Protein AF-A0A7J4IK05-F1 (afdb_monomer_lite)

pLDDT: mean 79.32, std 13.82, range [41.62, 93.88]

Structure (mmCIF, N/CA/C/O backbone):
data_AF-A0A7J4IK05-F1
#
_entry.id   AF-A0A7J4IK05-F1
#
loop_
_atom_site.group_PDB
_atom_site.id
_atom_site.type_symbol
_atom_site.label_atom_id
_atom_site.label_alt_id
_atom_site.label_comp_id
_atom_site.label_asym_id
_atom_site.label_entity_id
_atom_site.label_seq_id
_atom_site.pdbx_PDB_ins_code
_atom_site.Cartn_x
_atom_site.Cartn_y
_atom_site.Cartn_z
_atom_site.occupancy
_atom_site.B_iso_or_equiv
_atom_site.auth_seq_id
_atom_site.auth_comp_id
_atom_site.auth_asym_id
_atom_site.auth_atom_id
_atom_site.pdbx_PDB_model_num
ATOM 1 N N . MET A 1 1 ? 14.376 -19.812 -14.912 1.00 56.09 1 MET A N 1
ATOM 2 C CA . MET A 1 1 ? 14.118 -19.602 -13.471 1.00 56.09 1 MET A CA 1
ATOM 3 C C . MET A 1 1 ? 12.920 -20.451 -13.074 1.00 56.09 1 MET A C 1
ATOM 5 O O . MET A 1 1 ? 11.978 -20.526 -13.849 1.00 56.09 1 MET A O 1
ATOM 9 N N . GLY A 1 2 ? 13.005 -21.199 -11.971 1.00 78.19 2 GLY A N 1
ATOM 10 C CA . GLY A 1 2 ? 12.020 -22.234 -11.624 1.00 78.19 2 GLY A CA 1
ATOM 11 C C . GLY A 1 2 ? 10.714 -21.675 -11.052 1.00 78.19 2 GLY A C 1
ATOM 12 O O . GLY A 1 2 ? 10.729 -20.637 -10.402 1.00 78.19 2 GLY A O 1
ATOM 13 N N . LEU A 1 3 ? 9.609 -22.407 -11.242 1.00 79.00 3 LEU A N 1
ATOM 14 C CA . LEU A 1 3 ? 8.247 -22.122 -10.747 1.00 79.00 3 LEU A CA 1
ATOM 15 C C . LEU A 1 3 ? 8.197 -21.587 -9.300 1.00 79.00 3 LEU A C 1
ATOM 17 O O . LEU A 1 3 ? 7.401 -20.711 -8.982 1.00 79.00 3 LEU A O 1
ATOM 21 N N . ILE A 1 4 ? 9.080 -22.090 -8.435 1.00 81.31 4 ILE A N 1
ATOM 22 C CA . ILE A 1 4 ? 9.193 -21.696 -7.025 1.00 81.31 4 ILE A CA 1
ATOM 23 C C . ILE A 1 4 ? 9.549 -20.209 -6.868 1.00 81.31 4 ILE A C 1
ATOM 25 O O . ILE A 1 4 ? 8.985 -19.544 -6.005 1.00 81.31 4 ILE A O 1
ATOM 29 N N . PHE A 1 5 ? 10.438 -19.670 -7.707 1.00 78.50 5 PHE A N 1
ATOM 30 C CA . PHE A 1 5 ? 10.830 -18.259 -7.638 1.00 78.50 5 PHE A CA 1
ATOM 31 C C . PHE A 1 5 ? 9.663 -17.331 -7.981 1.00 78.50 5 PHE A C 1
ATOM 33 O O . PHE A 1 5 ? 9.425 -16.381 -7.243 1.00 78.50 5 PHE A O 1
ATOM 40 N N . TYR A 1 6 ? 8.878 -17.666 -9.009 1.00 77.00 6 TYR A N 1
ATOM 41 C CA . TYR A 1 6 ? 7.668 -16.916 -9.357 1.00 77.00 6 TYR A CA 1
ATOM 42 C C . TYR A 1 6 ? 6.646 -16.921 -8.220 1.00 77.00 6 TYR A C 1
ATOM 44 O O . TYR A 1 6 ? 6.099 -15.881 -7.872 1.00 77.00 6 TYR A O 1
ATOM 52 N N . ILE A 1 7 ? 6.406 -18.079 -7.595 1.00 77.81 7 ILE A N 1
ATOM 53 C CA . ILE A 1 7 ? 5.473 -18.174 -6.463 1.00 77.81 7 ILE A CA 1
ATOM 54 C C . ILE A 1 7 ? 5.923 -17.267 -5.312 1.00 77.81 7 ILE A C 1
ATOM 56 O O . ILE A 1 7 ? 5.098 -16.550 -4.744 1.00 77.81 7 ILE A O 1
ATOM 60 N N . ILE A 1 8 ? 7.216 -17.277 -4.975 1.00 77.25 8 ILE A N 1
ATOM 61 C CA . ILE A 1 8 ? 7.773 -16.436 -3.907 1.00 77.25 8 ILE A CA 1
ATOM 62 C C . ILE A 1 8 ? 7.614 -14.953 -4.252 1.00 77.25 8 ILE A C 1
ATOM 64 O O . ILE A 1 8 ? 7.118 -14.188 -3.428 1.00 77.25 8 ILE A O 1
ATOM 68 N N . GLU A 1 9 ? 7.980 -14.555 -5.468 1.00 75.62 9 GLU A N 1
ATOM 69 C CA . GLU A 1 9 ? 7.891 -13.174 -5.942 1.00 75.62 9 GLU A CA 1
ATOM 70 C C . GLU A 1 9 ? 6.451 -12.647 -5.910 1.00 75.62 9 GLU A C 1
ATOM 72 O O . GLU A 1 9 ? 6.173 -11.630 -5.272 1.00 75.62 9 GLU A O 1
ATOM 77 N N . TYR A 1 10 ? 5.503 -13.386 -6.493 1.00 76.75 10 TYR A N 1
ATOM 78 C CA . TYR A 1 10 ? 4.089 -13.010 -6.480 1.00 76.75 10 TYR A CA 1
ATOM 79 C C . TYR A 1 10 ? 3.513 -12.942 -5.065 1.00 76.75 10 TYR A C 1
ATOM 81 O O . TYR A 1 10 ? 2.749 -12.029 -4.748 1.00 76.75 10 TYR A O 1
ATOM 89 N N . THR A 1 11 ? 3.909 -13.866 -4.188 1.00 78.25 11 THR A N 1
ATOM 90 C CA . THR A 1 11 ? 3.470 -13.853 -2.787 1.00 78.25 11 THR A CA 1
ATOM 91 C C . THR A 1 11 ? 3.985 -12.610 -2.064 1.00 78.25 11 THR A C 1
ATOM 93 O O . THR A 1 11 ? 3.217 -11.949 -1.364 1.00 78.25 11 THR A O 1
ATOM 96 N N . LEU A 1 12 ? 5.254 -12.243 -2.264 1.00 78.94 12 LEU A N 1
ATOM 97 C CA . LEU A 1 12 ? 5.832 -11.033 -1.680 1.00 78.94 12 LEU A CA 1
ATOM 98 C C . LEU A 1 12 ? 5.112 -9.774 -2.171 1.00 78.94 12 LEU A C 1
ATOM 100 O O . LEU A 1 12 ? 4.766 -8.929 -1.351 1.00 78.94 12 LEU A O 1
ATOM 104 N N . ILE A 1 13 ? 4.814 -9.671 -3.468 1.00 80.62 13 ILE A N 1
ATOM 105 C CA . ILE A 1 13 ? 4.088 -8.524 -4.040 1.00 80.62 1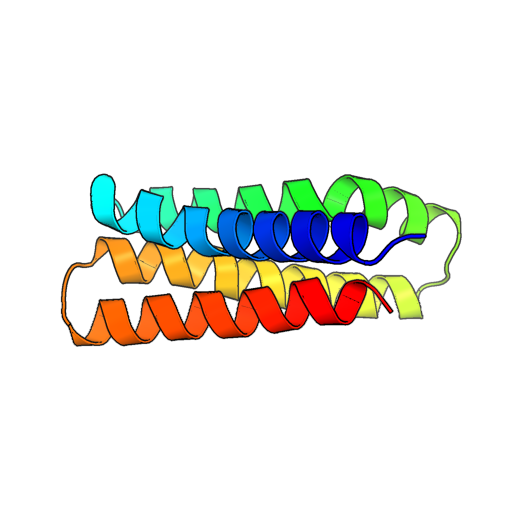3 ILE A CA 1
ATOM 106 C C . ILE A 1 13 ? 2.711 -8.367 -3.397 1.00 80.62 13 ILE A C 1
ATOM 108 O O . ILE A 1 13 ? 2.345 -7.265 -2.989 1.00 80.62 13 ILE A O 1
ATOM 112 N N . VAL A 1 14 ? 1.959 -9.460 -3.254 1.00 81.69 14 VAL A N 1
ATOM 113 C CA . VAL A 1 14 ? 0.635 -9.433 -2.616 1.00 81.69 14 VAL A CA 1
ATOM 114 C C . VAL A 1 14 ? 0.740 -9.019 -1.146 1.00 81.69 14 VAL A C 1
ATOM 116 O O . VAL A 1 14 ? -0.046 -8.191 -0.681 1.00 81.69 14 VAL A O 1
ATOM 119 N N . ILE A 1 15 ? 1.737 -9.535 -0.418 1.00 82.75 15 ILE A N 1
ATOM 120 C CA . ILE A 1 15 ? 1.989 -9.152 0.977 1.00 82.75 15 ILE A CA 1
ATOM 121 C C . ILE A 1 15 ? 2.295 -7.652 1.069 1.00 82.75 15 ILE A C 1
ATOM 123 O O . ILE A 1 15 ? 1.650 -6.948 1.848 1.00 82.75 15 ILE A O 1
ATOM 127 N N . PHE A 1 16 ? 3.206 -7.138 0.242 1.00 82.81 16 PHE A N 1
ATOM 128 C CA . PHE A 1 16 ? 3.562 -5.719 0.226 1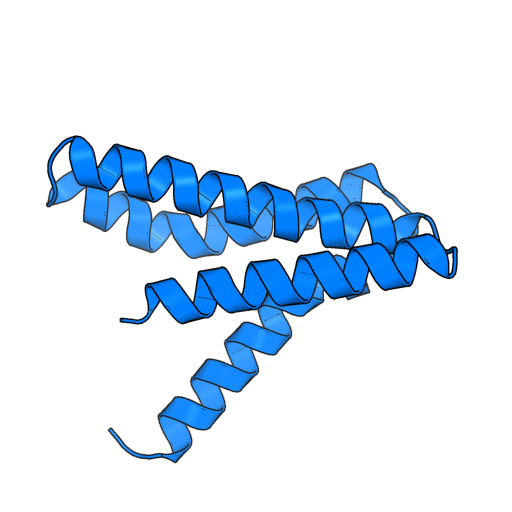.00 82.81 16 PHE A CA 1
ATOM 129 C C . PHE A 1 16 ? 2.379 -4.823 -0.147 1.00 82.81 16 PHE A C 1
ATOM 131 O O . PHE A 1 16 ? 2.122 -3.837 0.545 1.00 82.81 16 PHE A O 1
ATOM 138 N N . ALA A 1 17 ? 1.608 -5.195 -1.171 1.00 83.62 17 ALA A N 1
ATOM 139 C CA . ALA A 1 17 ? 0.420 -4.453 -1.587 1.00 83.62 17 ALA A CA 1
ATOM 140 C C . ALA A 1 17 ? -0.642 -4.382 -0.474 1.00 83.62 17 ALA A C 1
ATOM 142 O O . ALA A 1 17 ? -1.365 -3.393 -0.350 1.00 83.62 17 ALA A O 1
ATOM 143 N N . SER A 1 18 ? -0.727 -5.413 0.371 1.00 87.12 18 SER A N 1
ATOM 144 C CA . SER A 1 18 ? -1.673 -5.467 1.490 1.00 87.12 18 SER A CA 1
ATOM 145 C C . SER A 1 18 ? -1.221 -4.695 2.739 1.00 87.12 18 SER A C 1
ATOM 147 O O . SER A 1 18 ? -2.047 -4.382 3.601 1.00 87.12 18 SER A O 1
ATOM 149 N N . ALA A 1 19 ? 0.064 -4.341 2.850 1.00 88.38 19 ALA A N 1
ATOM 150 C CA . ALA A 1 19 ? 0.623 -3.728 4.054 1.00 88.38 19 ALA A CA 1
ATOM 151 C C . ALA A 1 19 ? -0.077 -2.416 4.475 1.00 88.38 19 ALA A C 1
ATOM 153 O O . ALA A 1 19 ? -0.368 -2.270 5.666 1.00 88.38 19 ALA A O 1
ATOM 154 N N . PRO A 1 20 ? -0.435 -1.480 3.567 1.00 89.50 20 PRO A N 1
ATOM 155 C CA . PRO A 1 20 ? -1.143 -0.259 3.953 1.00 89.50 20 PRO A CA 1
ATOM 156 C C . PRO A 1 20 ? -2.553 -0.525 4.468 1.00 89.50 20 PRO A C 1
ATOM 158 O O . PRO A 1 20 ? -3.001 0.151 5.392 1.00 89.50 20 PRO A O 1
ATOM 161 N N . LEU A 1 21 ? -3.238 -1.535 3.921 1.00 90.44 21 LEU A N 1
ATOM 162 C CA . LEU A 1 21 ? -4.556 -1.952 4.394 1.00 90.44 21 LEU A CA 1
ATOM 163 C C . LEU A 1 21 ? -4.477 -2.443 5.839 1.00 90.44 21 LEU A C 1
ATOM 165 O O . LEU A 1 21 ? -5.257 -1.989 6.675 1.00 90.44 21 LEU A O 1
ATOM 169 N N . PHE A 1 22 ? -3.523 -3.323 6.157 1.00 91.31 22 PHE A N 1
ATOM 170 C CA . PHE A 1 22 ? -3.344 -3.803 7.528 1.00 91.31 22 PHE A CA 1
ATOM 171 C C . PHE A 1 22 ? -2.915 -2.678 8.465 1.00 91.31 22 PHE A C 1
ATOM 173 O O . PHE A 1 22 ? -3.501 -2.522 9.535 1.00 91.31 22 PHE A O 1
ATOM 180 N N . TYR A 1 23 ? -1.964 -1.843 8.047 1.00 91.12 23 TYR A N 1
ATOM 181 C CA . TYR A 1 23 ? -1.525 -0.694 8.833 1.00 91.12 23 TYR A CA 1
ATOM 182 C C . TYR A 1 23 ? -2.691 0.253 9.154 1.00 91.12 23 TYR A C 1
ATOM 184 O O . TYR A 1 23 ? -2.883 0.629 10.312 1.00 91.12 23 TYR A O 1
ATOM 192 N N . GLY A 1 24 ? -3.531 0.575 8.166 1.00 88.69 24 GLY A N 1
ATOM 193 C CA . GLY A 1 24 ? -4.731 1.382 8.373 1.00 88.69 24 GLY A CA 1
ATOM 194 C C . GLY A 1 24 ? -5.752 0.710 9.270 1.00 88.69 24 GLY A C 1
ATOM 195 O O . GLY A 1 24 ? -6.291 1.340 10.183 1.00 88.69 24 GLY A O 1
ATOM 196 N N . TRP A 1 25 ? -5.978 -0.587 9.078 1.00 91.12 25 TRP A N 1
ATOM 197 C CA . TRP A 1 25 ? -6.890 -1.343 9.919 1.00 91.12 25 TRP A CA 1
ATOM 198 C C . TRP A 1 25 ? -6.455 -1.330 11.393 1.00 91.12 25 TRP A C 1
ATOM 200 O O . TRP A 1 25 ? -7.296 -1.055 12.249 1.00 91.12 25 TRP A O 1
ATOM 210 N N . PHE A 1 26 ? -5.172 -1.550 11.687 1.00 93.62 26 PHE A N 1
ATOM 211 C CA . PHE A 1 26 ? -4.652 -1.577 13.056 1.00 93.62 26 PHE A CA 1
ATOM 212 C C . PHE A 1 26 ? -4.569 -0.195 13.701 1.00 93.62 26 PHE A C 1
ATOM 214 O O . PHE A 1 26 ? -4.994 -0.022 14.840 1.00 93.62 26 PHE A O 1
ATOM 221 N N . THR A 1 27 ? -4.022 0.795 12.994 1.00 91.44 27 THR A N 1
ATOM 222 C CA . THR A 1 27 ? -3.733 2.105 13.597 1.00 91.44 27 THR A CA 1
ATOM 223 C C . THR A 1 27 ? -4.963 2.990 13.715 1.00 91.44 27 THR A C 1
ATOM 225 O O . THR A 1 27 ? -5.000 3.851 14.591 1.00 91.44 27 THR A O 1
ATOM 228 N N . LYS A 1 28 ? -5.967 2.810 12.843 1.00 93.00 28 LYS A N 1
ATOM 229 C CA . LYS A 1 28 ? -7.151 3.684 12.763 1.00 93.00 28 LYS A CA 1
ATOM 230 C C . LYS A 1 28 ? -6.806 5.165 12.555 1.00 93.00 28 LYS A C 1
ATOM 232 O O . LYS A 1 28 ? -7.592 6.042 12.904 1.00 93.00 28 LYS A O 1
ATOM 237 N N . ARG A 1 29 ? -5.651 5.452 11.941 1.00 92.44 29 ARG A N 1
ATOM 238 C CA . ARG A 1 29 ? -5.165 6.808 11.641 1.00 92.44 29 ARG A CA 1
ATOM 239 C C . ARG A 1 29 ? -5.120 7.036 10.126 1.00 92.44 29 ARG A C 1
ATOM 241 O O . ARG A 1 29 ? -4.153 6.625 9.484 1.00 92.44 29 ARG A O 1
ATOM 248 N N . PRO A 1 30 ? -6.139 7.682 9.524 1.00 89.25 30 PRO A N 1
ATOM 249 C CA . PRO A 1 30 ? -6.292 7.729 8.067 1.00 89.25 30 PRO A CA 1
ATOM 250 C C . PRO A 1 30 ? -5.123 8.388 7.337 1.00 89.25 30 PRO A C 1
ATOM 252 O O . PRO A 1 30 ? -4.645 7.852 6.343 1.00 89.25 30 PRO A O 1
ATOM 255 N N . TRP A 1 31 ? -4.634 9.520 7.844 1.00 91.31 31 TRP A N 1
ATOM 256 C CA . TRP A 1 31 ? -3.553 10.270 7.203 1.00 91.31 31 TRP A CA 1
ATOM 257 C C . TRP A 1 31 ? -2.200 9.573 7.322 1.00 91.31 31 TRP A C 1
ATOM 259 O O . TRP A 1 31 ? -1.491 9.461 6.329 1.00 91.31 31 TRP A O 1
ATOM 269 N N . GLU A 1 32 ? -1.871 9.034 8.498 1.00 91.06 32 GLU A N 1
ATOM 270 C CA . GLU A 1 32 ? -0.640 8.254 8.696 1.00 91.06 32 GLU A CA 1
ATOM 271 C C . GLU A 1 32 ? -0.633 7.002 7.813 1.00 91.06 32 GLU A C 1
ATOM 273 O O . GLU A 1 32 ? 0.378 6.668 7.205 1.00 91.06 32 GLU A O 1
ATOM 278 N N . SER A 1 33 ? -1.790 6.356 7.664 1.00 88.38 33 SER A N 1
ATOM 279 C CA . SER A 1 33 ? -1.932 5.157 6.832 1.00 88.38 33 SER A CA 1
ATOM 280 C C . SER A 1 33 ? -1.860 5.456 5.339 1.00 88.38 33 SER A C 1
ATOM 282 O O . SER A 1 33 ? -1.316 4.659 4.576 1.00 88.38 33 SER A O 1
ATOM 284 N N . ALA A 1 34 ? -2.369 6.617 4.920 1.00 88.81 34 ALA A N 1
ATOM 285 C CA . ALA A 1 34 ? -2.203 7.099 3.557 1.00 88.81 34 ALA A CA 1
ATOM 286 C C . ALA A 1 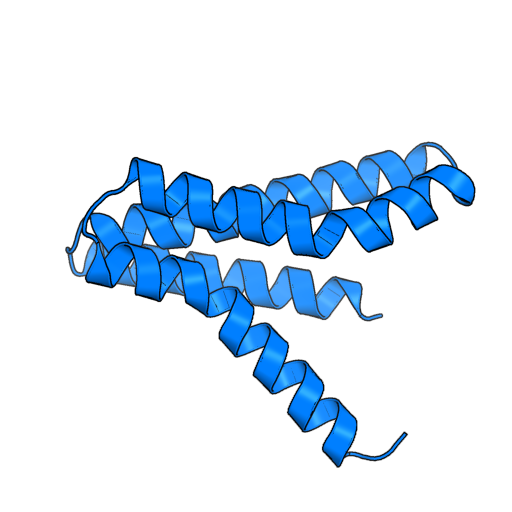34 ? -0.732 7.383 3.247 1.00 88.81 34 ALA A C 1
ATOM 288 O O . ALA A 1 34 ? -0.211 6.916 2.236 1.00 88.81 34 ALA A O 1
ATOM 289 N N . LEU A 1 35 ? -0.051 8.101 4.144 1.00 89.38 35 LEU A N 1
ATOM 290 C CA . LEU A 1 35 ? 1.370 8.409 4.008 1.00 89.38 35 LEU A CA 1
ATOM 291 C C . LEU A 1 35 ? 2.218 7.140 3.990 1.00 89.38 35 LEU A C 1
ATOM 293 O O . LEU A 1 35 ? 3.116 7.040 3.162 1.00 89.38 35 LEU A O 1
ATOM 297 N N . PHE A 1 36 ? 1.901 6.152 4.829 1.00 89.44 36 PHE A N 1
ATOM 298 C CA . PHE A 1 36 ? 2.571 4.855 4.815 1.00 89.44 36 PHE A CA 1
ATOM 299 C C . PHE A 1 36 ? 2.458 4.169 3.445 1.00 89.44 36 PHE A C 1
ATOM 301 O O . PHE A 1 36 ? 3.470 3.746 2.892 1.00 89.44 36 PHE A O 1
ATOM 308 N N . GLY A 1 37 ? 1.259 4.109 2.855 1.00 85.25 37 GLY A N 1
ATOM 309 C CA . GLY A 1 37 ? 1.060 3.503 1.534 1.00 85.25 37 GLY A CA 1
ATOM 310 C C . GLY A 1 37 ? 1.742 4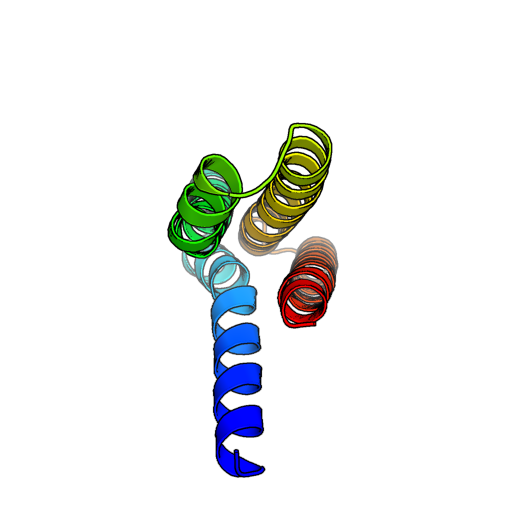.258 0.390 1.00 85.25 37 GLY A C 1
ATOM 311 O O . GLY A 1 37 ? 2.342 3.640 -0.493 1.00 85.25 37 GLY A O 1
ATOM 312 N N . VAL A 1 38 ? 1.719 5.592 0.430 1.00 86.62 38 VAL A N 1
ATOM 313 C CA . VAL A 1 38 ? 2.443 6.442 -0.530 1.00 86.62 38 VAL A CA 1
ATOM 314 C C . VAL A 1 38 ? 3.951 6.233 -0.403 1.00 86.62 38 VAL A C 1
ATOM 316 O O . VAL A 1 38 ? 4.629 6.012 -1.403 1.00 86.62 38 VAL A O 1
ATOM 319 N N . PHE A 1 39 ? 4.482 6.255 0.819 1.00 84.69 39 PHE A N 1
ATOM 320 C CA . PHE A 1 39 ? 5.912 6.100 1.069 1.00 84.69 39 PHE A CA 1
ATOM 321 C C . PHE A 1 39 ? 6.408 4.709 0.678 1.00 84.69 39 PHE A C 1
ATOM 323 O O . PHE A 1 39 ? 7.447 4.587 0.036 1.00 84.69 39 PHE A O 1
ATOM 330 N N . LEU A 1 40 ? 5.637 3.666 0.995 1.00 83.88 40 LEU A N 1
ATOM 331 C CA . LEU A 1 40 ? 5.935 2.296 0.590 1.00 83.88 40 LEU A CA 1
ATOM 332 C C . LEU A 1 40 ? 5.982 2.164 -0.936 1.00 83.88 40 LEU A C 1
ATOM 334 O O . LEU A 1 40 ? 6.896 1.544 -1.469 1.00 83.88 40 LEU A O 1
ATOM 338 N N . THR A 1 41 ? 5.047 2.804 -1.644 1.00 80.38 41 THR A N 1
ATOM 339 C CA . THR A 1 41 ? 5.071 2.853 -3.111 1.00 80.38 41 THR A CA 1
ATOM 340 C C . THR A 1 41 ? 6.341 3.522 -3.618 1.00 80.38 41 THR A C 1
ATOM 342 O O . THR A 1 41 ? 7.057 2.960 -4.437 1.00 80.38 41 THR A O 1
ATOM 345 N N . ILE A 1 42 ? 6.644 4.717 -3.117 1.00 75.94 42 ILE A N 1
ATOM 346 C CA . ILE A 1 42 ? 7.827 5.469 -3.530 1.00 75.94 42 ILE A CA 1
ATOM 347 C C . ILE A 1 42 ? 9.095 4.643 -3.275 1.00 75.94 42 ILE A C 1
ATOM 349 O O . ILE A 1 42 ? 9.943 4.550 -4.152 1.00 75.94 42 ILE A O 1
ATOM 353 N N . PHE A 1 43 ? 9.198 3.971 -2.128 1.00 73.75 43 PHE A N 1
ATOM 354 C CA . PHE A 1 43 ? 10.335 3.112 -1.802 1.00 73.75 43 PHE A CA 1
ATOM 355 C C . PHE A 1 43 ? 10.502 1.940 -2.781 1.00 73.75 43 PHE A C 1
ATOM 357 O O . PHE A 1 43 ? 11.623 1.641 -3.181 1.00 73.75 43 PHE A O 1
ATOM 364 N N . LEU A 1 44 ? 9.401 1.309 -3.202 1.00 71.56 44 LEU A N 1
ATOM 365 C CA . LEU A 1 44 ? 9.427 0.225 -4.189 1.00 71.56 44 LEU A CA 1
ATOM 366 C C . LEU A 1 44 ? 9.828 0.716 -5.587 1.00 71.56 44 LEU A C 1
ATOM 368 O O . LEU A 1 44 ? 10.504 -0.005 -6.316 1.00 71.56 44 LEU A O 1
ATOM 372 N N . TYR A 1 45 ? 9.446 1.942 -5.956 1.00 67.69 45 TYR A N 1
ATOM 373 C CA . TYR A 1 45 ? 9.727 2.497 -7.279 1.00 67.69 45 TYR A CA 1
ATOM 374 C C . TYR A 1 45 ? 11.053 3.269 -7.372 1.00 67.69 45 TYR A C 1
ATOM 376 O O . TYR A 1 45 ? 11.594 3.334 -8.466 1.00 67.69 45 TYR A O 1
ATOM 384 N N . ILE A 1 46 ? 11.621 3.832 -6.296 1.00 64.25 46 ILE A N 1
ATOM 385 C CA . ILE A 1 46 ? 12.860 4.644 -6.354 1.00 64.25 46 ILE A CA 1
ATOM 386 C C . ILE A 1 46 ? 14.061 3.898 -6.969 1.00 64.25 46 ILE A C 1
ATOM 388 O O . ILE A 1 46 ? 14.720 4.496 -7.824 1.00 64.25 46 ILE A O 1
ATOM 392 N N . PRO A 1 47 ? 14.370 2.637 -6.599 1.00 57.53 47 PRO A N 1
ATOM 393 C CA . PRO A 1 47 ? 15.484 1.912 -7.209 1.00 57.53 47 PRO A CA 1
ATOM 394 C C . PRO A 1 47 ? 15.309 1.760 -8.727 1.00 57.53 47 PRO A C 1
ATOM 396 O O . PRO A 1 47 ? 16.245 2.030 -9.472 1.00 57.53 47 PRO A O 1
ATOM 399 N N . GLY A 1 48 ? 14.092 1.443 -9.191 1.00 54.53 48 GLY A N 1
ATOM 400 C CA . GLY A 1 48 ? 13.773 1.351 -10.622 1.00 54.53 48 GLY A CA 1
ATOM 401 C C . GLY A 1 48 ? 13.662 2.712 -11.326 1.00 54.53 48 GLY A C 1
ATOM 402 O O . GLY A 1 48 ? 14.036 2.849 -12.485 1.00 54.53 48 GLY A O 1
ATOM 403 N N . PHE A 1 49 ? 13.207 3.756 -10.631 1.00 50.56 49 PHE A N 1
ATOM 404 C CA . PHE A 1 49 ? 13.029 5.108 -11.171 1.00 50.56 49 PHE A CA 1
ATOM 405 C C . PHE A 1 49 ? 14.369 5.795 -11.461 1.00 50.56 49 PHE A C 1
ATOM 407 O O . PHE A 1 49 ? 14.501 6.477 -12.478 1.00 50.56 49 PHE A O 1
ATOM 414 N N . LEU A 1 50 ? 15.381 5.585 -10.609 1.00 50.25 50 LEU A N 1
ATOM 415 C CA . LEU A 1 50 ? 16.746 6.076 -10.840 1.00 50.25 50 LEU A CA 1
ATOM 416 C C . LEU A 1 50 ? 17.417 5.391 -12.040 1.00 50.25 50 LEU A C 1
ATOM 418 O O . LEU A 1 50 ? 18.179 6.031 -12.765 1.00 50.25 50 LEU A O 1
ATOM 422 N N . GLU A 1 51 ? 17.110 4.116 -12.273 1.00 52.59 51 GLU A N 1
ATOM 423 C CA . GLU A 1 51 ? 17.609 3.350 -13.418 1.00 52.59 51 GLU A CA 1
ATOM 424 C C . GLU A 1 51 ? 16.938 3.793 -14.732 1.00 52.59 51 GLU A C 1
ATOM 426 O O . GLU A 1 51 ? 17.610 3.989 -15.746 1.00 52.59 51 GLU A O 1
ATOM 431 N N . VAL A 1 52 ? 15.628 4.072 -14.701 1.00 48.31 52 VAL A N 1
ATOM 432 C CA . VAL A 1 52 ? 14.871 4.619 -15.843 1.00 48.31 52 VAL A CA 1
ATOM 433 C C . VAL A 1 52 ? 15.338 6.033 -16.210 1.00 48.31 52 VAL A C 1
ATOM 435 O O . VAL A 1 52 ? 15.517 6.317 -17.393 1.00 48.31 52 VAL A O 1
ATOM 438 N N . LEU A 1 53 ? 15.598 6.904 -15.228 1.00 50.16 53 LEU A N 1
ATOM 439 C CA . LEU A 1 53 ? 16.105 8.267 -15.455 1.00 50.16 53 LEU A CA 1
ATOM 440 C C . LEU A 1 53 ? 17.481 8.299 -16.134 1.00 50.16 53 LEU A C 1
ATOM 442 O O . LEU A 1 53 ? 17.742 9.197 -16.933 1.00 50.16 53 LEU A O 1
ATOM 446 N N . HIS A 1 54 ? 18.357 7.338 -15.826 1.00 49.72 54 HIS A N 1
ATOM 447 C CA . HIS A 1 54 ? 19.700 7.281 -16.407 1.00 49.72 54 HIS A CA 1
ATOM 448 C C . HIS A 1 54 ? 19.742 6.701 -17.827 1.00 49.72 54 HIS A C 1
ATOM 450 O O . HIS A 1 54 ? 20.693 6.979 -18.556 1.00 49.72 54 HIS A O 1
ATOM 456 N N . LEU A 1 55 ? 18.747 5.903 -18.231 1.00 47.50 55 LEU A N 1
ATOM 457 C CA . LEU A 1 55 ? 18.809 5.113 -19.468 1.00 47.50 55 LEU A CA 1
ATOM 458 C C . LEU A 1 55 ? 17.745 5.468 -20.510 1.00 47.50 55 LEU A C 1
ATOM 460 O O . LEU A 1 55 ? 17.910 5.127 -21.682 1.00 47.50 55 LEU A O 1
ATOM 464 N N . LEU A 1 56 ? 16.627 6.084 -20.121 1.00 50.38 56 LEU A N 1
ATOM 465 C CA . LEU A 1 56 ? 15.416 6.074 -20.938 1.00 50.38 56 LEU A CA 1
ATOM 466 C C . LEU A 1 56 ? 14.807 7.479 -21.055 1.00 50.38 56 LEU A C 1
ATOM 468 O O . LEU A 1 56 ? 14.545 8.158 -20.069 1.00 50.38 56 LEU A O 1
ATOM 472 N N . GLY A 1 57 ? 14.603 7.919 -22.302 1.00 56.62 57 GLY A N 1
ATOM 473 C CA . GLY A 1 57 ? 14.146 9.270 -22.643 1.00 56.62 57 GLY A CA 1
ATOM 474 C C . GLY A 1 57 ? 12.784 9.674 -22.052 1.00 56.62 57 GLY A C 1
ATOM 475 O O . GLY A 1 57 ? 12.045 8.863 -21.497 1.00 56.62 57 GLY A O 1
ATOM 476 N N . LEU A 1 58 ? 12.434 10.953 -22.237 1.00 57.75 58 LEU A N 1
ATOM 477 C CA . LEU A 1 58 ? 11.308 11.671 -21.610 1.00 57.75 58 LEU A CA 1
ATOM 478 C C . LEU A 1 58 ? 9.965 10.912 -21.568 1.00 57.75 58 LEU A C 1
ATOM 480 O O . LEU A 1 58 ? 9.224 11.026 -20.595 1.00 57.75 58 LEU A O 1
ATOM 484 N N . GLN A 1 59 ? 9.651 10.118 -22.592 1.00 57.59 59 GLN A N 1
ATOM 485 C CA . GLN A 1 59 ? 8.399 9.361 -22.672 1.00 57.59 59 GLN A CA 1
ATOM 486 C C . GLN A 1 59 ? 8.281 8.285 -21.578 1.00 57.59 59 GLN A C 1
ATOM 488 O O . GLN A 1 59 ? 7.239 8.168 -20.944 1.00 57.59 59 GLN A O 1
ATOM 493 N N . LYS A 1 60 ? 9.372 7.576 -21.266 1.00 62.44 60 LYS A N 1
ATOM 494 C CA . LYS A 1 60 ? 9.383 6.561 -20.200 1.00 62.44 60 LYS A CA 1
ATOM 495 C C . LYS A 1 60 ? 9.411 7.166 -18.797 1.00 62.44 60 LYS A C 1
ATOM 497 O O . LYS A 1 60 ? 8.957 6.529 -17.847 1.00 62.44 60 LYS A O 1
ATOM 502 N N . ILE A 1 61 ? 9.889 8.406 -18.668 1.00 62.22 61 ILE A N 1
ATOM 503 C CA . ILE A 1 61 ? 9.769 9.195 -17.435 1.00 62.22 61 ILE A CA 1
ATOM 504 C C . ILE A 1 61 ? 8.298 9.548 -17.190 1.00 62.22 61 ILE A C 1
ATOM 506 O O . ILE A 1 61 ? 7.812 9.369 -16.078 1.00 62.22 61 ILE A O 1
ATOM 510 N N . LEU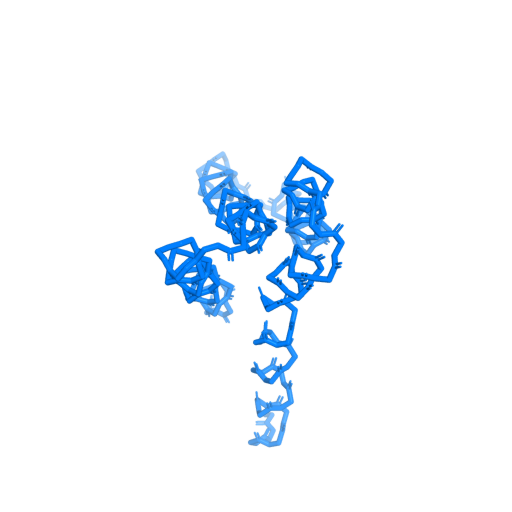 A 1 62 ? 7.573 9.994 -18.222 1.00 64.06 62 LEU A N 1
ATOM 511 C CA . LEU A 1 62 ? 6.141 10.291 -18.115 1.00 64.06 62 LEU A CA 1
ATOM 512 C C . LEU A 1 62 ? 5.323 9.044 -17.769 1.00 64.06 62 LEU A C 1
ATOM 514 O O . LEU A 1 62 ? 4.512 9.105 -16.847 1.00 64.06 62 LEU A O 1
ATOM 518 N N . ASP A 1 63 ? 5.591 7.910 -18.419 1.00 67.75 63 ASP A N 1
ATOM 519 C CA . ASP A 1 63 ? 4.946 6.639 -18.070 1.00 67.75 63 ASP A CA 1
ATOM 520 C C . ASP A 1 63 ? 5.249 6.258 -16.614 1.00 67.75 63 ASP A C 1
ATOM 522 O O . ASP A 1 63 ? 4.338 5.942 -15.851 1.00 67.75 63 ASP A O 1
ATOM 526 N N . SER A 1 64 ? 6.505 6.384 -16.177 1.00 66.38 64 SER A N 1
ATOM 527 C CA . SER A 1 64 ? 6.906 6.093 -14.792 1.00 66.38 64 SER A CA 1
ATOM 528 C C . SER A 1 64 ? 6.234 7.012 -13.767 1.00 66.38 64 SER A C 1
ATOM 530 O O . SER A 1 64 ? 5.882 6.559 -12.680 1.00 66.38 64 SER A O 1
ATOM 532 N N . ILE A 1 65 ? 6.013 8.288 -14.100 1.00 69.44 65 ILE A N 1
ATOM 533 C CA . ILE A 1 65 ? 5.281 9.237 -13.246 1.00 69.44 65 ILE A CA 1
ATOM 534 C C . ILE A 1 65 ? 3.801 8.854 -13.163 1.00 69.44 65 ILE A C 1
ATOM 536 O O . ILE A 1 65 ? 3.230 8.875 -12.073 1.00 69.44 65 ILE A O 1
ATOM 540 N N . VAL A 1 66 ? 3.176 8.483 -14.284 1.00 74.38 66 VAL A N 1
ATOM 541 C CA . VAL A 1 66 ? 1.766 8.068 -14.316 1.00 74.38 66 VAL A CA 1
ATOM 542 C C . VAL A 1 66 ? 1.571 6.766 -13.536 1.00 74.38 66 VAL A C 1
ATOM 544 O O . VAL A 1 66 ? 0.694 6.699 -12.674 1.00 74.38 66 VAL A O 1
ATOM 547 N N . TYR A 1 67 ? 2.422 5.763 -13.763 1.00 74.94 67 TYR A N 1
ATOM 548 C CA . TYR A 1 67 ? 2.380 4.486 -13.048 1.00 74.94 67 TYR A CA 1
ATOM 549 C C . TYR A 1 67 ? 2.715 4.637 -11.561 1.00 74.94 67 TYR A C 1
ATOM 551 O O . TYR A 1 67 ? 1.991 4.115 -10.713 1.00 74.94 67 TYR A O 1
ATOM 559 N N . GLY A 1 68 ? 3.765 5.389 -11.221 1.00 77.00 68 GLY A N 1
ATOM 560 C CA . GLY A 1 68 ? 4.151 5.652 -9.834 1.00 77.00 68 GLY A CA 1
ATOM 561 C C . GLY A 1 68 ? 3.096 6.463 -9.080 1.00 77.00 68 GLY A C 1
ATOM 562 O O . GLY A 1 68 ? 2.766 6.141 -7.939 1.00 77.00 68 GLY A O 1
ATOM 563 N N . GLY A 1 69 ? 2.505 7.466 -9.733 1.00 81.69 69 GLY A N 1
ATOM 564 C CA . GLY A 1 69 ? 1.421 8.276 -9.181 1.00 81.69 69 GLY A CA 1
ATOM 565 C C . GLY A 1 69 ? 0.144 7.470 -8.942 1.00 81.69 69 GLY A C 1
ATOM 566 O O . GLY A 1 69 ? -0.435 7.550 -7.858 1.00 81.69 69 GLY A O 1
ATOM 567 N N . ALA A 1 70 ? -0.270 6.647 -9.911 1.00 85.19 70 ALA A N 1
ATOM 568 C CA . ALA A 1 70 ? -1.420 5.754 -9.765 1.00 85.19 70 ALA A CA 1
ATOM 569 C C . ALA A 1 70 ? -1.202 4.723 -8.645 1.00 85.19 70 ALA A C 1
ATOM 571 O O . ALA A 1 70 ? -2.068 4.552 -7.785 1.00 85.19 70 ALA A O 1
ATOM 572 N N . SER A 1 71 ? -0.017 4.106 -8.591 1.00 85.25 71 SER A N 1
ATOM 573 C CA . SER A 1 71 ? 0.360 3.206 -7.499 1.00 85.25 71 SER A CA 1
ATOM 574 C C . SER A 1 71 ? 0.315 3.902 -6.138 1.00 85.25 71 SER A C 1
ATOM 576 O O . SER A 1 71 ? -0.237 3.348 -5.192 1.00 85.25 71 SER A O 1
ATOM 578 N N . ALA A 1 72 ? 0.818 5.135 -6.030 1.00 86.62 72 ALA A N 1
ATOM 579 C CA . ALA A 1 72 ? 0.846 5.862 -4.762 1.00 86.62 72 ALA A CA 1
ATOM 580 C C . ALA A 1 72 ? -0.567 6.231 -4.290 1.00 86.62 72 ALA A C 1
ATOM 582 O O . ALA A 1 72 ? -0.872 6.133 -3.099 1.00 86.62 72 ALA A O 1
ATOM 583 N N . LEU A 1 73 ? -1.450 6.602 -5.224 1.00 90.38 73 LEU A N 1
ATOM 584 C CA . LEU A 1 73 ? -2.862 6.856 -4.943 1.00 90.38 73 LEU A CA 1
ATOM 585 C C . LEU A 1 73 ? -3.570 5.606 -4.423 1.00 90.38 73 LEU A C 1
ATOM 587 O O . LEU A 1 73 ? -4.342 5.699 -3.471 1.00 90.38 73 LEU A O 1
ATOM 591 N N . PHE A 1 74 ? -3.306 4.440 -5.010 1.00 91.62 74 PHE A N 1
ATOM 592 C CA . PHE A 1 74 ? -3.944 3.199 -4.583 1.00 91.62 74 PHE A CA 1
ATOM 593 C C . PHE A 1 74 ? -3.344 2.645 -3.287 1.00 91.62 74 PHE A C 1
ATOM 595 O O . PHE A 1 74 ? -4.100 2.299 -2.380 1.00 91.62 74 PHE A O 1
ATOM 602 N N . GLY A 1 75 ? -2.020 2.664 -3.121 1.00 88.44 75 GLY A N 1
ATOM 603 C CA . GLY A 1 75 ? -1.366 2.294 -1.864 1.00 88.44 75 GLY A CA 1
ATOM 604 C C . GLY A 1 75 ? -1.802 3.188 -0.699 1.00 88.44 75 GLY A C 1
ATOM 605 O O . GLY A 1 75 ? -2.197 2.696 0.361 1.00 88.44 75 GLY A O 1
ATOM 606 N N . GLY A 1 76 ? -1.809 4.509 -0.897 1.00 89.62 76 GLY A N 1
ATOM 607 C CA . GLY A 1 76 ? -2.281 5.464 0.108 1.00 89.62 76 GLY A CA 1
ATOM 608 C C . GLY A 1 76 ? -3.792 5.389 0.353 1.00 89.62 76 GLY A C 1
ATOM 609 O O . GLY A 1 76 ? -4.246 5.388 1.500 1.00 89.62 76 GLY A O 1
ATOM 610 N N . GLY A 1 77 ? -4.587 5.266 -0.711 1.00 89.88 77 GLY A N 1
ATOM 611 C CA . GLY A 1 77 ? -6.042 5.130 -0.642 1.00 89.88 77 GLY A CA 1
ATOM 612 C C . GLY A 1 77 ? -6.483 3.880 0.118 1.00 89.88 77 GLY A C 1
ATOM 613 O O . GLY A 1 77 ? -7.410 3.953 0.929 1.00 89.88 77 GLY A O 1
ATOM 614 N N . ALA A 1 78 ? -5.779 2.758 -0.064 1.00 91.81 78 ALA A N 1
ATOM 615 C CA . ALA A 1 78 ? -6.017 1.522 0.676 1.00 91.81 78 ALA A CA 1
ATOM 616 C C . ALA A 1 78 ? -5.870 1.725 2.191 1.00 91.81 78 ALA A C 1
ATOM 618 O O . ALA A 1 78 ? -6.783 1.393 2.952 1.00 91.81 78 ALA A O 1
ATOM 619 N N . GLY A 1 79 ? -4.758 2.326 2.628 1.00 90.44 79 GLY A N 1
ATOM 620 C CA . GLY A 1 79 ? -4.519 2.596 4.045 1.00 90.44 79 GLY A CA 1
ATOM 621 C C . GLY A 1 79 ? -5.498 3.609 4.635 1.00 90.44 79 GLY A C 1
ATOM 622 O O . GLY A 1 79 ? -6.049 3.387 5.716 1.00 90.44 79 GLY A O 1
ATOM 623 N N . TYR A 1 80 ? -5.786 4.687 3.902 1.00 92.62 80 TYR A N 1
ATOM 624 C CA . TYR A 1 80 ? -6.751 5.704 4.322 1.00 92.62 80 TYR A CA 1
ATOM 625 C C . TYR A 1 80 ? -8.146 5.117 4.561 1.00 92.62 80 TYR A C 1
ATOM 627 O O . TYR A 1 80 ? -8.783 5.372 5.588 1.00 92.62 80 TYR A O 1
ATOM 635 N N . MET A 1 81 ? -8.627 4.317 3.607 1.00 93.31 81 MET A N 1
ATOM 636 C CA . MET A 1 81 ? -9.947 3.702 3.671 1.00 93.31 81 MET A CA 1
ATOM 637 C C . MET A 1 81 ? -10.015 2.645 4.781 1.00 93.31 81 MET A C 1
ATOM 639 O O . MET A 1 81 ? -10.963 2.645 5.568 1.00 93.31 81 MET A O 1
ATOM 643 N N . ALA A 1 82 ? -8.991 1.800 4.927 1.00 92.31 82 ALA A N 1
ATOM 644 C CA . ALA A 1 82 ? -8.950 0.784 5.981 1.00 92.31 82 ALA A CA 1
ATOM 645 C C . ALA A 1 82 ? -8.999 1.394 7.398 1.00 92.31 82 ALA A C 1
ATOM 647 O O . ALA A 1 82 ? -9.646 0.852 8.304 1.00 92.31 82 ALA A O 1
ATOM 648 N N . ALA A 1 83 ? -8.387 2.567 7.580 1.00 92.56 83 ALA A N 1
ATOM 649 C CA . ALA A 1 83 ? -8.399 3.294 8.845 1.00 92.56 83 ALA A CA 1
ATOM 650 C C . ALA A 1 83 ? -9.775 3.844 9.245 1.00 92.56 83 ALA A C 1
ATOM 652 O O . ALA A 1 83 ? -10.053 3.947 10.439 1.00 92.56 83 ALA A O 1
ATOM 653 N N . ARG A 1 84 ? -10.672 4.133 8.292 1.00 90.88 84 ARG A N 1
ATOM 654 C CA . ARG A 1 84 ? -12.029 4.637 8.590 1.00 90.88 84 ARG A CA 1
ATOM 655 C C . ARG A 1 84 ? -12.980 3.587 9.171 1.00 90.88 84 ARG A C 1
ATOM 657 O O . ARG A 1 84 ? -13.995 3.945 9.756 1.00 90.88 84 ARG A O 1
ATOM 664 N N . GLY A 1 85 ? -12.671 2.298 9.029 1.00 80.19 85 GLY A N 1
ATOM 665 C CA . GLY A 1 85 ? -13.275 1.234 9.838 1.00 80.19 85 GLY A CA 1
ATOM 666 C C . GLY A 1 85 ? -14.728 0.829 9.544 1.00 80.19 85 GLY A C 1
ATOM 667 O O . GLY A 1 85 ? -15.275 0.037 10.304 1.00 80.19 85 GLY A O 1
ATOM 668 N N . GLY A 1 86 ? -15.356 1.303 8.464 1.00 88.94 86 GLY A N 1
ATOM 669 C CA . GLY A 1 86 ? -16.700 0.860 8.051 1.00 88.94 86 GLY A CA 1
ATOM 670 C C . GLY A 1 86 ? -16.675 -0.169 6.916 1.00 88.94 86 GLY A C 1
ATOM 671 O O . GLY A 1 86 ? -15.754 -0.153 6.107 1.00 88.94 86 GLY A O 1
ATOM 672 N N . LEU A 1 87 ? -17.720 -0.999 6.781 1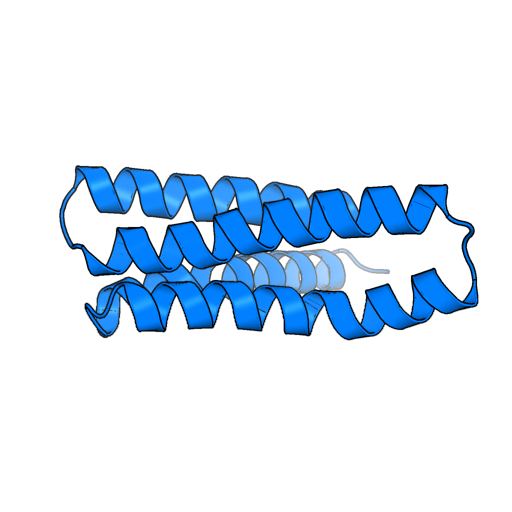.00 90.56 87 LEU A N 1
ATOM 673 C CA . LEU A 1 87 ? -17.819 -2.032 5.729 1.00 90.56 87 LEU A CA 1
ATOM 674 C C . LEU A 1 87 ? -17.564 -1.473 4.318 1.00 90.56 87 LEU A C 1
ATOM 676 O O . LEU A 1 87 ? -16.760 -2.015 3.568 1.00 90.56 87 LEU A O 1
ATOM 680 N N . ARG A 1 88 ? -18.189 -0.336 3.984 1.00 92.31 88 ARG A N 1
ATOM 681 C CA . ARG A 1 88 ? -17.984 0.350 2.694 1.00 92.31 88 ARG A CA 1
ATOM 682 C C . ARG A 1 88 ? -16.534 0.798 2.492 1.00 92.31 88 ARG A C 1
ATOM 684 O O . ARG A 1 88 ? -16.019 0.725 1.383 1.00 92.31 88 ARG A O 1
ATOM 691 N N . HIS A 1 89 ? -15.873 1.228 3.564 1.00 91.69 89 HIS A N 1
ATOM 692 C CA . HIS A 1 89 ? -14.476 1.644 3.513 1.00 91.69 89 HIS A CA 1
ATOM 693 C C . HIS A 1 89 ? -13.535 0.441 3.383 1.00 91.69 89 HIS A C 1
ATOM 695 O O . HIS A 1 89 ? -12.563 0.529 2.647 1.00 91.69 89 HIS A O 1
ATOM 701 N N . TYR A 1 90 ? -13.840 -0.706 3.998 1.00 90.81 90 TYR A N 1
ATOM 702 C CA . TYR A 1 90 ? -13.065 -1.932 3.778 1.00 90.81 90 TYR A CA 1
ATOM 703 C C . TYR A 1 90 ? -13.199 -2.454 2.347 1.00 90.81 90 TYR A C 1
ATOM 705 O O . TYR A 1 90 ? -12.193 -2.814 1.747 1.00 90.81 90 TYR A O 1
ATOM 713 N N . ILE A 1 91 ? -14.404 -2.424 1.766 1.00 93.81 91 ILE A N 1
ATOM 714 C CA . ILE A 1 91 ? -14.604 -2.774 0.349 1.00 93.81 91 ILE A CA 1
ATOM 715 C C . ILE A 1 91 ? -13.761 -1.852 -0.545 1.00 93.81 91 ILE A C 1
ATOM 717 O O . ILE A 1 91 ? -13.047 -2.326 -1.429 1.00 93.81 91 ILE A O 1
ATOM 721 N N . GLY A 1 92 ? -13.776 -0.542 -0.271 1.00 91.94 92 GLY A N 1
ATOM 722 C CA . GLY A 1 92 ? -12.922 0.422 -0.966 1.00 91.94 92 GLY A CA 1
ATOM 723 C C . GLY A 1 92 ? -11.428 0.135 -0.785 1.00 91.94 92 GLY A C 1
ATOM 724 O O . GLY A 1 92 ? -10.685 0.132 -1.760 1.00 91.94 92 GLY A O 1
ATOM 725 N N . ALA A 1 93 ? -10.990 -0.172 0.438 1.00 91.12 93 ALA A N 1
ATOM 726 C CA . ALA A 1 93 ? -9.597 -0.481 0.746 1.00 91.12 93 ALA A CA 1
ATOM 727 C C . ALA A 1 93 ? -9.099 -1.724 -0.001 1.00 91.12 93 ALA A C 1
ATOM 729 O O . ALA A 1 93 ? -8.033 -1.685 -0.606 1.00 91.12 93 ALA A O 1
ATOM 730 N N . VAL A 1 94 ? -9.887 -2.804 -0.011 1.00 93.44 94 VAL A N 1
ATOM 731 C CA . VAL A 1 94 ? -9.562 -4.031 -0.753 1.00 93.44 94 VAL A CA 1
ATOM 732 C C . VAL A 1 94 ? -9.498 -3.752 -2.252 1.00 93.44 94 VAL A C 1
ATOM 734 O O . VAL A 1 94 ? -8.569 -4.200 -2.915 1.00 93.44 94 VAL A O 1
ATOM 737 N N . THR A 1 95 ? -10.434 -2.959 -2.781 1.00 93.88 95 THR A N 1
ATOM 738 C CA . THR A 1 95 ? -10.424 -2.563 -4.199 1.00 93.88 95 THR A CA 1
ATOM 739 C C . THR A 1 95 ? -9.137 -1.815 -4.553 1.00 93.88 95 THR A C 1
ATOM 741 O O . THR A 1 95 ? -8.504 -2.127 -5.558 1.00 93.88 95 THR A O 1
ATOM 744 N N . PHE A 1 96 ? -8.702 -0.883 -3.701 1.00 92.06 96 PHE A N 1
ATOM 745 C CA . PHE A 1 96 ? -7.437 -0.174 -3.886 1.00 92.06 96 PHE A CA 1
ATOM 746 C C . PHE A 1 96 ? -6.219 -1.105 -3.841 1.00 92.06 96 PHE A C 1
ATOM 748 O O . PHE A 1 96 ? -5.344 -0.978 -4.691 1.00 92.06 96 PHE A O 1
ATOM 755 N N . VAL A 1 97 ? -6.181 -2.075 -2.922 1.00 92.19 97 VAL A N 1
ATOM 756 C CA . VAL A 1 97 ? -5.104 -3.083 -2.879 1.00 92.19 97 VAL A CA 1
ATOM 757 C C . VAL A 1 97 ? -5.068 -3.915 -4.160 1.00 92.19 97 VAL A C 1
ATOM 759 O O . VAL A 1 97 ? -3.991 -4.133 -4.704 1.00 92.19 97 VAL A O 1
ATOM 762 N N . LEU A 1 98 ? -6.222 -4.354 -4.673 1.00 91.56 98 LEU A N 1
ATOM 763 C CA . LEU A 1 98 ? -6.291 -5.140 -5.909 1.00 91.56 98 LEU A CA 1
ATOM 764 C C . LEU A 1 98 ? -5.795 -4.343 -7.120 1.00 91.56 98 LEU A C 1
ATOM 766 O O . LEU A 1 98 ? -4.985 -4.849 -7.891 1.00 91.56 98 LEU A O 1
ATOM 770 N N . LEU A 1 99 ? -6.240 -3.091 -7.266 1.00 90.81 99 LEU A N 1
ATOM 771 C CA . LEU A 1 99 ? -5.778 -2.206 -8.340 1.00 90.81 99 LEU A CA 1
ATOM 772 C C . LEU A 1 99 ? -4.274 -1.941 -8.245 1.00 90.81 99 LEU A C 1
ATOM 774 O O . LEU A 1 99 ? -3.577 -1.957 -9.258 1.00 90.81 99 LEU A O 1
ATOM 778 N N . TRP A 1 100 ? -3.763 -1.745 -7.030 1.00 88.50 100 TRP A N 1
ATOM 779 C CA . TRP A 1 100 ? -2.338 -1.544 -6.812 1.00 88.50 100 TRP A CA 1
ATOM 780 C C . TRP A 1 100 ? -1.520 -2.797 -7.136 1.00 88.50 100 TRP A C 1
ATOM 782 O O . TRP A 1 100 ? -0.512 -2.706 -7.833 1.00 88.50 100 TRP A O 1
ATOM 792 N N . ALA A 1 101 ? -1.984 -3.975 -6.713 1.00 85.56 101 ALA A N 1
ATOM 793 C CA . ALA A 1 101 ? -1.350 -5.247 -7.037 1.00 85.56 101 ALA A CA 1
ATOM 794 C C . ALA A 1 101 ? -1.308 -5.486 -8.554 1.00 85.56 101 ALA A C 1
ATOM 796 O O . ALA A 1 101 ? -0.267 -5.876 -9.068 1.00 85.56 101 ALA A O 1
ATOM 797 N N . ILE A 1 102 ? -2.390 -5.192 -9.287 1.00 86.31 102 ILE A N 1
ATOM 798 C CA . ILE A 1 102 ? -2.411 -5.286 -10.757 1.00 86.31 102 ILE A CA 1
ATOM 799 C C . ILE A 1 102 ? -1.329 -4.396 -11.377 1.00 86.31 102 ILE A C 1
ATOM 801 O O . ILE A 1 102 ? -0.616 -4.847 -12.271 1.00 86.31 102 ILE A O 1
ATOM 805 N N . ILE A 1 103 ? -1.165 -3.162 -10.890 1.00 81.88 103 ILE A N 1
ATOM 806 C CA . ILE A 1 103 ? -0.122 -2.259 -11.392 1.00 81.88 103 ILE A CA 1
ATOM 807 C C . ILE A 1 103 ? 1.276 -2.813 -11.101 1.00 81.88 103 ILE A C 1
ATOM 809 O O . ILE A 1 103 ? 2.102 -2.862 -12.012 1.00 81.88 103 ILE A O 1
ATOM 813 N N . LEU A 1 104 ? 1.535 -3.268 -9.872 1.00 76.38 104 LEU A N 1
ATOM 814 C CA . LEU A 1 104 ? 2.832 -3.842 -9.502 1.00 76.38 104 LEU A CA 1
ATOM 815 C C . LEU A 1 104 ? 3.167 -5.065 -10.365 1.00 76.38 104 LEU A C 1
ATOM 817 O O . LEU A 1 104 ? 4.286 -5.182 -10.848 1.00 76.38 104 LEU A O 1
ATOM 821 N N . LEU A 1 105 ? 2.183 -5.929 -10.620 1.00 76.88 105 LEU A N 1
ATOM 822 C CA . LEU A 1 105 ? 2.336 -7.106 -11.477 1.00 76.88 105 LEU A CA 1
ATOM 823 C C . LEU A 1 105 ? 2.528 -6.740 -12.954 1.00 76.88 105 LEU A C 1
ATOM 825 O O . LEU A 1 105 ? 3.262 -7.423 -13.661 1.00 76.88 105 LEU A O 1
ATOM 829 N N . SER A 1 106 ? 1.894 -5.664 -13.427 1.00 74.75 106 SER A N 1
ATOM 830 C CA . SER A 1 106 ? 2.033 -5.202 -14.814 1.00 74.75 106 SER A CA 1
ATOM 831 C C . SER A 1 106 ? 3.424 -4.646 -15.129 1.00 74.75 106 SER A C 1
ATOM 833 O O . SER A 1 106 ? 3.856 -4.721 -16.276 1.00 74.75 106 SER A O 1
ATOM 835 N N . GLY A 1 107 ? 4.131 -4.134 -14.115 1.00 62.97 107 GLY A N 1
ATOM 836 C CA . GLY A 1 107 ? 5.494 -3.615 -14.239 1.00 62.97 107 GLY A CA 1
ATOM 837 C C . GLY A 1 107 ? 6.592 -4.684 -14.283 1.00 62.97 107 GLY A C 1
ATOM 838 O O . GLY A 1 107 ? 7.755 -4.321 -14.405 1.00 62.97 107 GLY A O 1
ATOM 839 N N . ILE A 1 108 ? 6.245 -5.972 -14.166 1.00 55.41 108 ILE A N 1
ATOM 840 C CA . ILE A 1 108 ? 7.195 -7.106 -14.178 1.00 55.41 108 ILE A CA 1
ATOM 841 C C . ILE A 1 108 ? 7.438 -7.639 -15.608 1.00 55.41 108 ILE A C 1
ATOM 843 O O . ILE A 1 108 ? 8.294 -8.499 -15.805 1.00 55.41 108 ILE A O 1
ATOM 847 N N . ASN A 1 109 ? 6.706 -7.130 -16.609 1.00 41.62 109 ASN A N 1
ATOM 848 C CA . ASN A 1 109 ? 6.819 -7.550 -18.015 1.00 41.62 109 ASN A CA 1
ATOM 849 C C . ASN A 1 109 ? 7.952 -6.859 -18.780 1.00 41.62 109 ASN A C 1
ATOM 851 O O . ASN A 1 109 ? 8.056 -5.614 -18.694 1.00 41.62 109 ASN A O 1
#

Foldseek 3Di:
DDPVVVVVVLVVLLVLLCVLLVLLLVPLDQQVSLVVQLVSLCVVCVVVLVVCVVPHDDVVNVVSCVLSVLLSCLRSQLNNLSSPPDPVSNVRNVVSSVSNSVSVVVVVD

Radius of gyration: 14.65 Å; chains: 1; bounding box: 38×34×36 Å

Sequence (109 aa):
MGLIFYIIEYTLIVIFASAPLFYGWFTKRPWESALFGVFLTIFLYIPGFLEVLHLLGLQKILDSIVYGGASALFGGGAGYMAARGGLRHYIGAVTFVLLWAIILLSGIN

Secondary structure (DSSP, 8-state):
--HHHHHHHHHHHHHHHHHHHHHHHHH--HHHHHHHHHHHHHHHHHHHHHHHHHHS-HHHHHHHHHHHHHHHHHHHHHHHHHHH-SHHHHHHHHHHHHHHHHHHHHTT-